Protein AF-A0A956T121-F1 (afdb_monomer)

pLDDT: mean 81.91, std 12.97, range [29.33, 93.38]

Radius of gyration: 14.55 Å; Cα contacts (8 Å, |Δi|>4): 204; chains: 1; bounding box: 31×37×40 Å

Mean predicted aligned error: 6.5 Å

Structure (mmCIF, N/CA/C/O backbone):
data_AF-A0A956T121-F1
#
_entry.id   AF-A0A956T121-F1
#
loop_
_atom_site.group_PDB
_atom_site.id
_atom_site.type_symbol
_atom_site.label_atom_id
_atom_site.label_alt_id
_atom_site.label_comp_id
_atom_site.label_asym_id
_atom_site.label_entity_id
_atom_site.label_seq_id
_atom_site.pdbx_PDB_ins_code
_atom_site.Cartn_x
_atom_site.Cartn_y
_atom_site.Cartn_z
_atom_site.occupancy
_atom_site.B_iso_or_equiv
_atom_site.auth_seq_id
_atom_site.auth_comp_id
_atom_site.auth_asym_id
_atom_site.auth_atom_id
_atom_site.pdbx_PDB_model_num
ATOM 1 N N . MET A 1 1 ? -10.864 -14.032 1.805 1.00 59.38 1 MET A N 1
ATOM 2 C CA . MET A 1 1 ? -11.210 -12.604 1.971 1.00 59.38 1 MET A CA 1
ATOM 3 C C . MET A 1 1 ? -10.834 -12.200 3.391 1.00 59.38 1 MET A C 1
ATOM 5 O O . MET A 1 1 ? -11.198 -12.922 4.314 1.00 59.38 1 MET A O 1
ATOM 9 N N . PHE A 1 2 ? -10.019 -11.156 3.565 1.00 67.50 2 PHE A N 1
ATOM 10 C CA . PHE A 1 2 ? -9.542 -10.723 4.886 1.00 67.50 2 PHE A CA 1
ATOM 11 C C . PHE A 1 2 ? -10.671 -10.043 5.678 1.00 67.50 2 PHE A C 1
ATOM 13 O O . PHE A 1 2 ? -11.447 -9.277 5.110 1.00 67.50 2 PHE A O 1
ATOM 20 N N . ARG A 1 3 ? -10.763 -10.322 6.984 1.00 79.56 3 ARG A N 1
ATOM 21 C CA . ARG A 1 3 ? -11.664 -9.622 7.916 1.00 79.56 3 ARG A CA 1
ATOM 22 C C . ARG A 1 3 ? -10.953 -8.426 8.533 1.00 79.56 3 ARG A C 1
ATOM 24 O O . ARG A 1 3 ? -9.755 -8.493 8.807 1.00 79.56 3 ARG A O 1
ATOM 31 N N . CYS A 1 4 ? -11.688 -7.343 8.764 1.00 82.00 4 CYS A N 1
ATOM 32 C CA . CYS A 1 4 ? -11.158 -6.188 9.475 1.00 82.00 4 CYS A CA 1
ATOM 33 C C . CYS A 1 4 ? -10.930 -6.536 10.960 1.00 82.00 4 CYS A C 1
ATOM 35 O O . CYS A 1 4 ? -11.876 -6.934 11.624 1.00 82.00 4 CYS A O 1
ATOM 37 N N . PRO A 1 5 ? -9.743 -6.344 11.553 1.00 77.94 5 PRO A N 1
ATOM 38 C CA . PRO A 1 5 ? -9.507 -6.637 12.965 1.00 77.94 5 PRO A CA 1
ATOM 39 C C . PRO A 1 5 ? -10.146 -5.608 13.904 1.00 77.94 5 PRO A C 1
ATOM 41 O O . PRO A 1 5 ? -10.204 -5.850 15.104 1.00 77.94 5 PRO A O 1
ATOM 44 N N . GLY A 1 6 ? -10.588 -4.454 13.389 1.00 83.81 6 GLY A N 1
ATOM 45 C CA . GLY A 1 6 ? -11.266 -3.432 14.185 1.00 83.81 6 GLY A CA 1
ATOM 46 C C . GLY A 1 6 ? -12.744 -3.736 14.429 1.00 83.81 6 GLY A C 1
ATOM 47 O O . GLY A 1 6 ? -13.236 -3.497 15.527 1.00 83.81 6 GLY A O 1
ATOM 48 N N . CYS A 1 7 ? -13.450 -4.260 13.422 1.00 88.38 7 CYS A N 1
ATOM 49 C CA . CYS A 1 7 ? -14.900 -4.493 13.482 1.00 88.38 7 CYS A CA 1
ATOM 50 C C . CYS A 1 7 ? -15.350 -5.905 13.069 1.00 88.38 7 CYS A C 1
ATOM 52 O O . CYS A 1 7 ? -16.541 -6.181 13.100 1.00 88.38 7 CYS A O 1
ATOM 54 N N . ASP A 1 8 ? -14.427 -6.786 12.676 1.00 86.69 8 ASP A N 1
ATOM 55 C CA . ASP A 1 8 ? -14.649 -8.161 12.183 1.00 86.69 8 ASP A CA 1
ATOM 56 C C . ASP A 1 8 ? -15.481 -8.299 10.886 1.00 86.69 8 ASP A C 1
ATOM 58 O O . ASP A 1 8 ? -15.709 -9.405 10.382 1.00 86.69 8 ASP A O 1
ATOM 62 N N . GLU A 1 9 ? -15.865 -7.173 10.281 1.00 88.44 9 GLU A N 1
ATOM 63 C CA . GLU A 1 9 ? -16.593 -7.124 9.014 1.00 88.44 9 GLU A CA 1
ATOM 64 C C . GLU A 1 9 ? -15.691 -7.415 7.802 1.00 88.44 9 GLU A C 1
ATOM 66 O O . GLU A 1 9 ? -14.491 -7.119 7.779 1.00 88.44 9 GLU A O 1
ATOM 71 N N . GLN A 1 10 ? -16.290 -7.961 6.740 1.00 84.12 10 GLN A N 1
ATOM 72 C CA . GLN A 1 10 ? -15.629 -8.245 5.454 1.00 84.12 10 GLN A CA 1
ATOM 73 C C . GLN A 1 10 ? -15.766 -7.067 4.479 1.00 84.12 10 GLN A C 1
ATOM 75 O O . GLN A 1 10 ? -16.221 -7.221 3.350 1.00 84.12 10 GLN A O 1
ATOM 80 N N . GLN A 1 11 ? -15.406 -5.875 4.946 1.00 86.06 11 GLN A N 1
ATOM 81 C CA . GLN A 1 11 ? -15.590 -4.608 4.229 1.00 86.06 11 GLN A CA 1
ATOM 82 C C . GLN A 1 11 ? -14.246 -3.891 4.028 1.00 86.06 11 GLN A C 1
ATOM 84 O O . GLN A 1 11 ? -14.140 -2.690 4.262 1.00 86.06 11 GLN A O 1
ATOM 89 N N . LEU A 1 12 ? -13.188 -4.644 3.698 1.0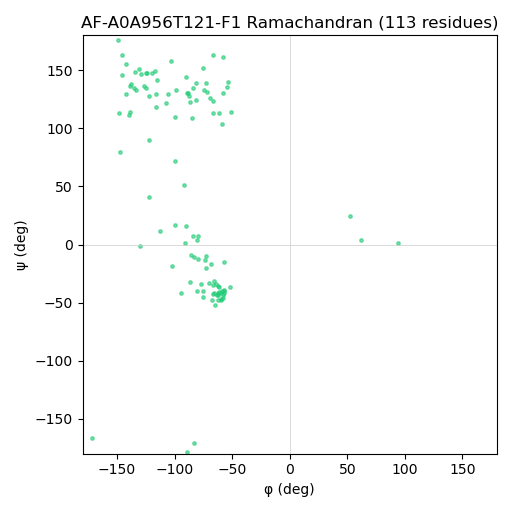0 86.38 12 LEU A N 1
ATOM 90 C CA . LEU A 1 12 ? -11.871 -4.091 3.369 1.00 86.38 12 LEU A CA 1
ATOM 91 C C . LEU A 1 12 ? -11.788 -3.783 1.874 1.00 86.38 12 LEU A C 1
ATOM 93 O O . LEU A 1 12 ? -12.056 -4.653 1.047 1.00 86.38 12 LEU A O 1
ATOM 97 N N . GLU A 1 13 ? -11.348 -2.576 1.543 1.00 90.88 13 GLU A N 1
ATOM 98 C CA . GLU A 1 13 ? -11.113 -2.131 0.174 1.00 90.88 13 GLU A CA 1
ATOM 99 C C . GLU A 1 13 ? -9.655 -1.748 -0.046 1.00 90.88 13 GLU A C 1
ATOM 101 O O . GLU A 1 13 ? -8.988 -1.236 0.853 1.00 90.88 13 GLU A O 1
ATOM 106 N N . ILE A 1 14 ? -9.173 -1.971 -1.269 1.00 90.94 14 ILE A N 1
ATOM 107 C CA . ILE A 1 14 ? -7.863 -1.502 -1.718 1.00 90.94 14 ILE A CA 1
ATOM 108 C C . ILE A 1 14 ? -8.030 -0.061 -2.202 1.00 90.94 14 ILE A C 1
ATOM 110 O O . ILE A 1 14 ? -8.625 0.191 -3.247 1.00 90.94 14 ILE A O 1
ATOM 114 N N . CYS A 1 15 ? -7.502 0.894 -1.443 1.00 90.25 15 CYS A N 1
ATOM 115 C CA . CYS A 1 15 ? -7.630 2.317 -1.752 1.00 90.25 15 CYS A CA 1
ATOM 116 C C . CYS A 1 15 ? -6.528 2.811 -2.694 1.00 90.25 15 CYS A C 1
ATOM 118 O O . CYS A 1 15 ? -6.736 3.747 -3.465 1.00 90.25 15 CYS A O 1
ATOM 120 N N . GLN A 1 16 ? -5.336 2.220 -2.598 1.00 89.94 16 GLN A N 1
ATOM 121 C CA . GLN A 1 16 ? -4.197 2.511 -3.465 1.00 89.94 16 GLN A CA 1
ATOM 122 C C . GLN A 1 16 ? -3.397 1.236 -3.702 1.00 89.94 16 GLN A C 1
ATOM 124 O O . GLN A 1 16 ? -3.276 0.399 -2.809 1.00 89.94 16 GLN A O 1
ATOM 129 N N . SER A 1 17 ? -2.825 1.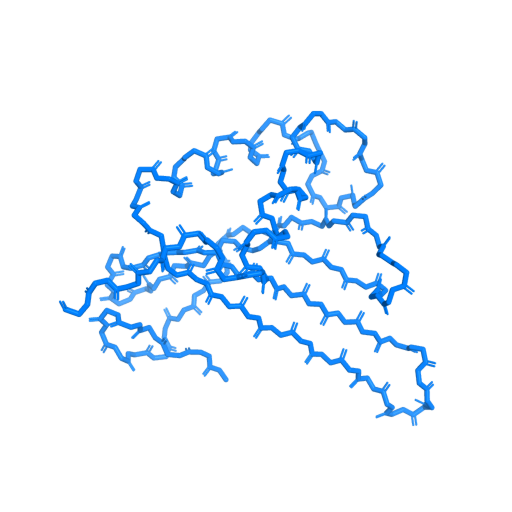114 -4.894 1.00 90.94 17 SER A N 1
ATOM 130 C CA . SER A 1 17 ? -1.929 0.021 -5.260 1.00 90.94 17 SER A CA 1
ATOM 131 C C . SER A 1 17 ? -0.653 0.591 -5.849 1.00 90.94 17 SER A C 1
ATOM 133 O O . SER A 1 17 ? -0.668 1.637 -6.504 1.00 90.94 17 SER A O 1
ATOM 135 N N . PHE A 1 18 ? 0.435 -0.114 -5.601 1.00 91.62 18 PHE A N 1
ATOM 136 C CA . PHE A 1 18 ? 1.768 0.256 -6.009 1.00 91.62 18 PHE A CA 1
ATOM 137 C C . PHE A 1 18 ? 2.485 -0.985 -6.505 1.00 91.62 18 PHE A C 1
ATOM 139 O O . PHE A 1 18 ? 2.719 -1.911 -5.730 1.00 91.62 18 PHE A O 1
ATOM 146 N N . GLU A 1 19 ? 2.797 -1.014 -7.792 1.00 93.38 19 GLU A N 1
ATOM 147 C CA . GLU A 1 19 ? 3.523 -2.127 -8.386 1.00 93.38 19 GLU A CA 1
ATOM 148 C C . GLU A 1 19 ? 4.992 -2.055 -7.986 1.00 93.38 19 GLU A C 1
ATOM 150 O O . GLU A 1 19 ? 5.633 -1.009 -8.052 1.00 93.38 19 GLU A O 1
ATOM 155 N N . LEU A 1 20 ? 5.532 -3.188 -7.562 1.00 87.06 20 LEU A N 1
ATOM 156 C CA . LEU A 1 20 ? 6.932 -3.335 -7.214 1.00 87.06 20 LEU A CA 1
ATOM 157 C C . LEU A 1 20 ? 7.667 -4.050 -8.341 1.00 87.06 20 LEU A C 1
ATOM 159 O O . LEU A 1 20 ? 7.080 -4.753 -9.163 1.00 87.06 20 LEU A O 1
ATOM 163 N N . ALA A 1 21 ? 8.984 -3.850 -8.389 1.00 83.56 21 ALA A N 1
ATOM 164 C CA . ALA A 1 21 ? 9.815 -4.567 -9.342 1.00 83.56 21 ALA A CA 1
ATOM 165 C C . ALA A 1 21 ? 9.653 -6.078 -9.123 1.00 83.56 21 ALA A C 1
ATOM 167 O O . ALA A 1 21 ? 9.822 -6.517 -7.977 1.00 83.56 21 ALA A O 1
ATOM 168 N N . PRO A 1 22 ? 9.390 -6.860 -10.188 1.00 73.88 22 PRO A N 1
ATOM 169 C CA . PRO A 1 22 ? 9.273 -8.306 -10.073 1.00 73.88 22 PRO A CA 1
ATOM 170 C C . PRO A 1 22 ? 10.530 -8.875 -9.418 1.00 73.88 22 PRO A C 1
ATOM 172 O O . PRO A 1 22 ? 11.654 -8.454 -9.715 1.00 73.88 22 PRO A O 1
ATOM 175 N N . GLY A 1 23 ? 10.323 -9.785 -8.472 1.00 74.50 23 GLY A N 1
ATOM 176 C CA . GLY A 1 23 ? 11.397 -10.454 -7.752 1.00 74.50 23 GLY A CA 1
ATOM 177 C C . GLY A 1 23 ? 11.851 -11.731 -8.456 1.00 74.50 23 GLY A C 1
ATOM 178 O O . GLY A 1 23 ? 11.317 -12.135 -9.488 1.00 74.50 23 GLY A O 1
ATOM 179 N N . ASP A 1 24 ? 12.813 -12.423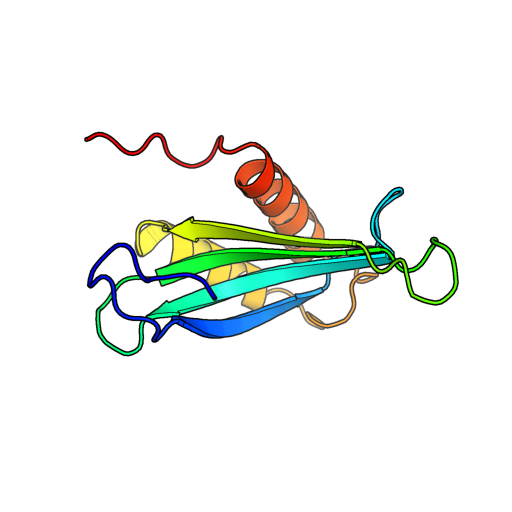 -7.850 1.00 78.62 24 ASP A N 1
ATOM 180 C CA . ASP A 1 24 ? 13.280 -13.714 -8.371 1.00 78.62 24 ASP A CA 1
ATOM 181 C C . ASP A 1 24 ? 12.172 -14.780 -8.337 1.00 78.62 24 ASP A C 1
ATOM 183 O O . ASP A 1 24 ? 12.095 -15.626 -9.231 1.00 78.62 24 ASP A O 1
ATOM 187 N N . ARG A 1 25 ? 11.301 -14.715 -7.318 1.00 80.75 25 ARG A N 1
ATOM 188 C CA . ARG A 1 25 ? 10.213 -15.674 -7.073 1.00 80.75 25 ARG A CA 1
ATOM 189 C C . ARG A 1 25 ? 8.864 -15.248 -7.654 1.00 80.75 25 ARG A C 1
ATOM 191 O O . ARG A 1 25 ? 8.148 -16.105 -8.154 1.00 80.75 25 ARG A O 1
ATOM 198 N N . TRP A 1 26 ? 8.512 -13.972 -7.533 1.00 86.31 26 TRP A N 1
ATOM 199 C CA . TRP A 1 26 ? 7.178 -13.462 -7.854 1.00 86.31 26 TRP A CA 1
ATOM 200 C C . TRP A 1 26 ? 7.209 -12.695 -9.172 1.00 86.31 26 TRP A C 1
ATOM 202 O O . TRP A 1 26 ? 8.059 -11.820 -9.357 1.00 86.31 26 TRP A O 1
ATOM 212 N N . ASP A 1 27 ? 6.291 -13.032 -10.075 1.00 85.88 27 ASP A N 1
ATOM 213 C CA . ASP A 1 27 ? 6.135 -12.350 -11.362 1.00 85.88 27 ASP A CA 1
ATOM 214 C C . ASP A 1 27 ? 5.420 -11.013 -11.196 1.00 85.88 27 ASP A C 1
ATOM 216 O O . ASP A 1 27 ? 5.745 -10.048 -11.887 1.00 85.88 27 ASP A O 1
ATOM 220 N N . GLU A 1 28 ? 4.491 -10.952 -10.244 1.00 88.56 28 GLU A N 1
ATOM 221 C CA . GLU A 1 28 ? 3.821 -9.726 -9.841 1.00 88.56 28 GLU A CA 1
ATOM 222 C C . GLU A 1 28 ? 3.944 -9.551 -8.335 1.00 88.56 28 GLU A C 1
ATOM 224 O O . GLU A 1 28 ? 3.776 -10.489 -7.555 1.00 88.56 28 GLU A O 1
ATOM 229 N N . GLU A 1 29 ? 4.249 -8.327 -7.927 1.00 91.31 29 GLU A N 1
ATOM 230 C CA . GLU A 1 29 ? 4.315 -7.939 -6.531 1.00 91.31 29 GLU A CA 1
ATOM 231 C C . GLU A 1 29 ? 3.751 -6.525 -6.403 1.00 91.31 29 GLU A C 1
ATOM 233 O O . GLU A 1 29 ? 4.134 -5.621 -7.149 1.00 91.31 29 GLU A O 1
ATOM 238 N N . MET A 1 30 ? 2.817 -6.324 -5.478 1.00 91.69 30 MET A N 1
ATOM 239 C CA . MET A 1 30 ? 2.183 -5.032 -5.252 1.00 91.69 30 MET A CA 1
ATOM 240 C C . MET A 1 30 ? 2.091 -4.731 -3.764 1.00 91.69 30 MET A C 1
ATOM 242 O O . MET A 1 30 ? 1.627 -5.559 -2.982 1.00 91.69 30 MET A O 1
ATOM 246 N N . LEU A 1 31 ? 2.440 -3.504 -3.388 1.00 91.06 31 LEU A N 1
ATOM 247 C CA . LEU A 1 31 ? 2.069 -2.938 -2.100 1.00 91.06 31 LEU A CA 1
ATOM 248 C C . LEU A 1 31 ? 0.719 -2.233 -2.243 1.00 91.06 31 LEU A C 1
ATOM 250 O O . LEU A 1 31 ? 0.507 -1.420 -3.141 1.00 91.06 31 LEU A O 1
ATOM 254 N N . GLN A 1 32 ? -0.204 -2.534 -1.348 1.00 91.19 32 GLN A N 1
ATOM 255 C CA . GLN A 1 32 ? -1.574 -2.053 -1.384 1.00 91.19 32 GLN A CA 1
ATOM 256 C C . GLN A 1 32 ? -1.901 -1.359 -0.069 1.00 91.19 32 GLN A C 1
ATOM 258 O O . GLN A 1 32 ? -1.603 -1.869 1.005 1.00 91.19 32 GLN A O 1
ATOM 263 N N . MET A 1 33 ? -2.529 -0.191 -0.137 1.00 90.75 33 MET A N 1
ATOM 264 C CA . MET A 1 33 ? -3.169 0.408 1.028 1.00 90.75 33 MET A CA 1
ATOM 265 C C . MET A 1 33 ? -4.588 -0.122 1.123 1.00 90.75 33 MET A C 1
ATOM 267 O O . MET A 1 33 ? -5.348 -0.012 0.160 1.00 90.75 33 MET A O 1
ATOM 271 N N . ILE A 1 34 ? -4.943 -0.643 2.291 1.00 89.94 34 ILE A N 1
ATOM 272 C CA . ILE A 1 34 ? -6.278 -1.161 2.568 1.00 89.94 34 ILE A CA 1
ATOM 273 C C . ILE A 1 34 ? -6.962 -0.329 3.648 1.00 89.94 34 ILE A C 1
ATOM 275 O O . ILE A 1 34 ? -6.324 0.082 4.619 1.00 89.94 34 ILE A O 1
ATOM 279 N N . ALA A 1 35 ? -8.261 -0.096 3.499 1.00 91.12 35 ALA A N 1
ATOM 280 C CA . ALA A 1 35 ? -9.084 0.549 4.516 1.00 91.12 35 ALA A CA 1
ATOM 281 C C . ALA A 1 35 ? -10.393 -0.212 4.701 1.00 91.12 35 ALA A C 1
ATOM 283 O O . ALA A 1 35 ? -10.912 -0.819 3.766 1.00 91.12 35 ALA A O 1
ATOM 284 N N . CYS A 1 36 ? -10.914 -0.198 5.924 1.00 90.31 36 CYS A N 1
ATOM 285 C CA . CYS A 1 36 ? -12.244 -0.705 6.201 1.00 90.31 36 CYS A CA 1
ATOM 286 C C . CYS A 1 36 ? -13.289 0.374 5.911 1.00 90.31 36 CYS A C 1
ATOM 288 O O . CYS A 1 36 ? -13.153 1.509 6.351 1.00 90.31 36 CYS A O 1
ATOM 290 N N . ASN A 1 37 ? -14.372 0.002 5.236 1.00 90.50 37 ASN A N 1
ATOM 291 C CA . ASN A 1 37 ? -15.495 0.906 4.986 1.00 90.50 37 ASN A CA 1
ATOM 292 C C . ASN A 1 37 ? -16.489 0.984 6.148 1.00 90.50 37 ASN A C 1
ATOM 294 O O . ASN A 1 37 ? -17.379 1.832 6.152 1.00 90.50 37 ASN A O 1
ATOM 298 N N . SER A 1 38 ? -16.356 0.094 7.132 1.00 90.44 38 SER A N 1
ATOM 299 C CA . SER A 1 38 ? -17.243 0.024 8.298 1.00 90.44 38 SER A CA 1
ATOM 300 C C . SER A 1 38 ? -16.636 0.634 9.561 1.00 90.44 38 SER A C 1
ATOM 302 O O . SER A 1 38 ? -17.370 0.936 10.498 1.00 90.44 38 SER A O 1
ATOM 304 N N . CYS A 1 39 ? -15.314 0.813 9.621 1.00 88.75 39 CYS A N 1
ATOM 305 C CA . CYS A 1 39 ? -14.624 1.437 10.749 1.00 88.75 39 CYS A CA 1
ATOM 306 C C . CYS A 1 39 ? -13.356 2.165 10.285 1.00 88.75 39 CYS A C 1
ATOM 308 O O . CYS A 1 39 ? -12.965 2.076 9.132 1.00 88.75 39 CYS A O 1
ATOM 310 N N . GLU A 1 40 ? -12.663 2.847 11.194 1.00 87.31 40 GLU A N 1
ATOM 311 C CA . GLU A 1 40 ? -11.472 3.652 10.867 1.00 87.31 40 GLU A CA 1
ATOM 312 C C . GLU A 1 40 ? -10.177 2.832 10.697 1.00 87.31 40 GLU A C 1
ATOM 314 O O . GLU A 1 40 ? -9.083 3.390 10.591 1.00 87.31 40 GLU A O 1
ATOM 319 N N . SER A 1 41 ? -10.263 1.499 10.704 1.00 88.81 41 SER A N 1
ATOM 320 C CA . SER A 1 41 ? -9.088 0.641 10.563 1.00 88.81 41 SER A CA 1
ATOM 321 C C . SER A 1 41 ? -8.546 0.687 9.140 1.00 88.81 41 SER A C 1
ATOM 323 O O . SER A 1 41 ? -9.275 0.482 8.171 1.00 88.81 41 SER A O 1
ATOM 325 N N . ALA A 1 42 ? -7.239 0.887 9.026 1.00 90.38 42 ALA A N 1
ATOM 326 C CA . ALA A 1 42 ? -6.534 0.891 7.759 1.00 90.38 42 ALA A CA 1
ATOM 327 C C . ALA A 1 42 ? -5.125 0.309 7.924 1.00 90.38 42 ALA A C 1
ATOM 329 O O . ALA A 1 42 ? -4.616 0.147 9.038 1.00 90.38 42 ALA A O 1
ATOM 330 N N . GLY A 1 43 ? -4.506 -0.059 6.812 1.00 89.81 43 GLY A N 1
ATOM 331 C CA . GLY A 1 43 ? -3.247 -0.782 6.827 1.00 89.81 43 GLY A CA 1
ATOM 332 C C . GLY A 1 43 ? -2.628 -0.935 5.453 1.00 89.81 43 GLY A C 1
ATOM 333 O O . GLY A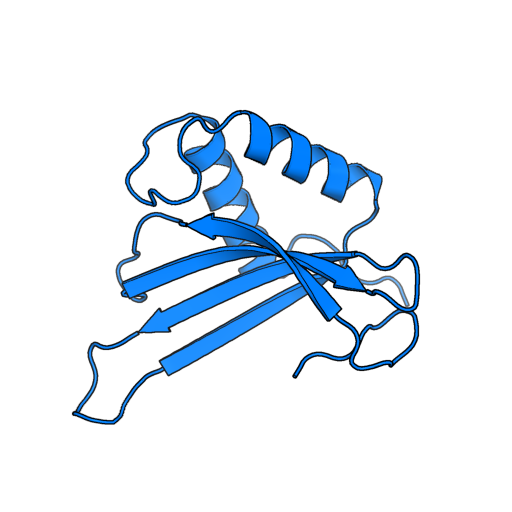 1 43 ? -3.023 -0.282 4.486 1.00 89.81 43 GLY A O 1
ATOM 334 N N . LEU A 1 44 ? -1.647 -1.825 5.397 1.00 89.25 44 LEU A N 1
ATOM 335 C CA . LEU A 1 44 ? -0.986 -2.235 4.172 1.00 89.25 44 LEU A CA 1
ATOM 336 C C . LEU A 1 44 ? -1.229 -3.712 3.917 1.00 89.25 44 LEU A C 1
ATOM 338 O O . LEU A 1 44 ? -1.320 -4.505 4.852 1.00 89.25 44 LEU A O 1
ATOM 342 N N . ALA A 1 45 ? -1.272 -4.071 2.648 1.00 88.62 45 ALA A N 1
ATOM 343 C CA . ALA A 1 45 ? -1.246 -5.436 2.184 1.00 88.62 45 ALA A CA 1
ATOM 344 C C . ALA A 1 45 ? -0.200 -5.596 1.084 1.00 88.62 45 ALA A C 1
ATOM 346 O O . ALA A 1 45 ? 0.118 -4.649 0.370 1.00 88.62 45 ALA A O 1
ATOM 347 N N . VAL A 1 46 ? 0.356 -6.792 0.979 1.00 89.12 46 VAL A N 1
ATOM 348 C CA . VAL A 1 46 ? 1.283 -7.192 -0.067 1.00 89.12 46 VAL A CA 1
ATOM 349 C C . VAL A 1 46 ? 0.608 -8.291 -0.857 1.00 89.12 46 VAL A C 1
ATOM 351 O O . VAL A 1 46 ? 0.273 -9.337 -0.302 1.00 89.12 46 VAL A O 1
ATOM 354 N N . TYR A 1 47 ? 0.392 -8.026 -2.137 1.00 89.62 47 TYR A N 1
ATOM 355 C CA . TYR A 1 47 ? -0.067 -9.004 -3.108 1.00 89.62 47 TYR A CA 1
ATOM 356 C C . TYR A 1 47 ? 1.134 -9.525 -3.887 1.00 89.62 47 TYR A C 1
ATOM 358 O O . TYR A 1 47 ? 1.958 -8.737 -4.347 1.00 89.62 47 TYR A O 1
ATOM 366 N N . GLN A 1 48 ? 1.223 -10.836 -4.041 1.00 90.19 48 GLN A N 1
ATOM 367 C CA . GLN A 1 48 ? 2.283 -11.527 -4.754 1.00 90.19 48 GLN A CA 1
ATOM 368 C C . GLN A 1 48 ? 1.670 -12.648 -5.583 1.00 90.19 48 GLN A C 1
ATOM 370 O O . GLN A 1 48 ? 0.820 -13.392 -5.097 1.00 90.19 48 GLN A O 1
ATOM 375 N N . GLU A 1 49 ? 2.120 -12.784 -6.822 1.00 89.75 49 GLU A N 1
ATOM 376 C CA . GLU A 1 49 ? 1.649 -13.823 -7.731 1.00 89.75 49 GLU A CA 1
ATOM 377 C C . GLU A 1 49 ? 2.824 -14.431 -8.496 1.00 89.75 49 GLU A C 1
ATOM 379 O O . GLU A 1 49 ? 3.742 -13.732 -8.940 1.00 89.75 49 GLU A O 1
ATOM 384 N N . CYS A 1 50 ? 2.809 -15.754 -8.634 1.00 87.75 50 CYS A N 1
ATOM 385 C CA . CYS A 1 50 ? 3.729 -16.511 -9.471 1.00 87.75 50 CYS A CA 1
ATOM 386 C C . CYS A 1 50 ? 2.933 -17.316 -10.500 1.00 87.75 50 CYS A C 1
ATOM 388 O O . CYS A 1 50 ? 2.045 -18.086 -10.136 1.00 87.75 50 CYS A O 1
ATOM 390 N N . ARG A 1 51 ? 3.304 -17.170 -11.775 1.00 84.31 51 ARG A N 1
ATOM 391 C CA . ARG A 1 51 ? 2.700 -17.850 -12.932 1.00 84.31 51 ARG A CA 1
ATOM 392 C C . ARG A 1 51 ? 3.654 -18.856 -13.587 1.00 84.31 51 ARG A C 1
ATOM 394 O O . ARG A 1 51 ? 3.408 -19.314 -14.698 1.00 84.31 51 ARG A O 1
ATOM 401 N N . ARG A 1 52 ? 4.782 -19.181 -12.940 1.00 76.25 52 ARG A N 1
ATOM 402 C CA . ARG A 1 52 ? 5.847 -20.050 -13.494 1.00 76.25 52 ARG A CA 1
ATOM 403 C C . ARG A 1 52 ? 5.597 -21.558 -13.320 1.00 76.25 52 ARG A C 1
ATOM 405 O O . ARG A 1 52 ? 6.509 -22.339 -13.590 1.00 76.25 52 ARG A O 1
ATOM 412 N N . GLY A 1 53 ? 4.419 -21.961 -12.840 1.00 69.88 53 GLY A N 1
ATOM 413 C CA . GLY A 1 53 ? 4.021 -23.362 -12.659 1.00 69.88 53 GLY A CA 1
ATOM 414 C C . GLY A 1 53 ? 3.474 -24.028 -13.929 1.00 69.88 53 GLY A C 1
ATOM 415 O O . GLY A 1 53 ? 3.558 -23.478 -15.030 1.00 69.88 53 GLY A O 1
ATOM 416 N N . ALA A 1 54 ? 2.922 -25.238 -13.788 1.00 71.44 54 ALA A N 1
ATOM 417 C CA . ALA A 1 54 ? 2.122 -25.860 -14.847 1.00 71.44 54 ALA A CA 1
ATOM 418 C C . ALA A 1 54 ? 0.920 -24.971 -15.238 1.00 71.44 54 ALA A C 1
ATOM 420 O O . ALA A 1 54 ? 0.520 -24.095 -14.475 1.00 71.44 54 ALA A O 1
ATOM 421 N N . LEU A 1 55 ? 0.320 -25.202 -16.416 1.00 58.75 55 LEU A N 1
ATOM 422 C CA . LEU A 1 55 ? -1.010 -24.656 -16.732 1.00 58.75 55 LEU A CA 1
ATOM 423 C C . LEU A 1 55 ? -1.935 -25.030 -15.556 1.00 58.75 55 LEU A C 1
ATOM 425 O O . LEU A 1 55 ? -2.122 -26.220 -15.325 1.00 58.75 55 LEU A O 1
ATOM 429 N N . ASP A 1 56 ? -2.415 -24.032 -14.806 1.00 61.47 56 ASP A N 1
ATOM 430 C CA . ASP A 1 56 ? -3.245 -24.116 -13.582 1.00 61.47 56 ASP A CA 1
ATOM 431 C C . ASP A 1 56 ? -2.516 -24.092 -12.213 1.00 61.47 56 ASP A C 1
ATOM 433 O O . ASP A 1 56 ? -3.174 -24.124 -11.172 1.00 61.47 56 ASP A O 1
ATOM 437 N N . GLU A 1 57 ? -1.186 -23.967 -12.164 1.00 66.69 57 GLU A N 1
ATOM 438 C CA . GLU A 1 57 ? -0.426 -23.738 -10.920 1.00 66.69 57 GLU A CA 1
ATOM 439 C C . GLU A 1 57 ? -0.059 -22.254 -10.757 1.00 66.69 57 GLU A C 1
ATOM 441 O O . GLU A 1 57 ? 1.099 -21.850 -10.896 1.00 66.69 57 GLU A O 1
ATOM 446 N N . GLU A 1 58 ? -1.065 -21.431 -10.461 1.00 72.12 58 GLU A N 1
ATOM 447 C CA . GLU A 1 58 ? -0.863 -20.058 -9.987 1.00 72.12 58 GLU A CA 1
ATOM 448 C C . GLU A 1 58 ? -0.696 -20.069 -8.458 1.00 72.12 58 GLU A C 1
ATOM 450 O O . GLU A 1 58 ? -1.561 -20.559 -7.728 1.00 72.12 58 GLU A O 1
ATOM 455 N N . ASP A 1 59 ? 0.425 -19.536 -7.962 1.00 83.19 59 ASP A N 1
ATOM 456 C CA . ASP A 1 59 ? 0.651 -19.330 -6.524 1.00 83.19 59 ASP A CA 1
ATOM 457 C C . ASP A 1 59 ? 0.373 -17.861 -6.199 1.00 83.19 59 ASP A C 1
ATOM 459 O O . ASP A 1 59 ? 1.123 -16.972 -6.611 1.00 83.19 59 ASP A O 1
ATOM 463 N N . VAL A 1 60 ? -0.728 -17.612 -5.486 1.00 85.44 60 VAL A N 1
ATOM 464 C CA . VAL A 1 60 ? -1.138 -16.277 -5.041 1.00 85.44 60 VAL A CA 1
ATOM 465 C C . VAL A 1 60 ? -0.920 -16.168 -3.541 1.00 85.44 60 VAL A C 1
ATOM 467 O O . VAL A 1 60 ? -1.517 -16.895 -2.743 1.00 85.44 60 VAL A O 1
ATOM 470 N N . HIS A 1 61 ? -0.115 -15.190 -3.147 1.00 84.38 61 HIS A N 1
ATOM 471 C CA . HIS A 1 61 ? 0.128 -14.846 -1.761 1.00 84.38 61 HIS A CA 1
ATOM 472 C C . HIS A 1 61 ? -0.375 -13.432 -1.470 1.00 84.38 61 HIS A C 1
ATOM 474 O O . HIS A 1 61 ? -0.087 -12.480 -2.191 1.00 84.38 61 HIS A O 1
ATOM 480 N N . HIS A 1 62 ? -1.162 -13.294 -0.406 1.00 84.56 62 HIS A N 1
ATOM 481 C CA . HIS A 1 62 ? -1.710 -12.010 0.007 1.00 84.56 62 HIS A CA 1
ATOM 482 C C . HIS A 1 62 ? -1.658 -11.920 1.530 1.00 84.56 62 HIS A C 1
ATOM 484 O O . HIS A 1 62 ? -2.377 -12.637 2.224 1.00 84.56 62 HIS A O 1
ATOM 490 N N . GLU A 1 63 ? -0.802 -11.045 2.048 1.00 83.31 63 GLU A N 1
ATOM 491 C CA . GLU A 1 63 ? -0.650 -10.795 3.483 1.00 83.31 63 GLU A CA 1
ATOM 492 C C . GLU A 1 63 ? -0.827 -9.314 3.788 1.00 83.31 63 GLU A C 1
ATOM 494 O O . GLU A 1 63 ? -0.476 -8.463 2.980 1.00 83.31 63 GLU A O 1
ATOM 499 N N . GLY A 1 64 ? -1.363 -8.985 4.961 1.00 81.31 64 GLY A N 1
ATOM 500 C CA . GLY A 1 64 ? -1.570 -7.597 5.358 1.00 81.31 64 GLY A CA 1
ATOM 501 C C . GLY A 1 64 ? -1.301 -7.340 6.831 1.00 81.31 64 GLY A C 1
ATOM 502 O O . GLY A 1 64 ? -1.394 -8.234 7.672 1.00 81.31 64 GLY A O 1
ATOM 503 N N . ALA A 1 65 ? -0.974 -6.088 7.130 1.00 81.81 65 ALA A N 1
ATOM 504 C CA . ALA A 1 65 ? -0.727 -5.572 8.463 1.00 81.81 65 ALA A CA 1
ATOM 505 C C . ALA A 1 65 ? -1.468 -4.245 8.655 1.00 81.81 65 ALA A C 1
ATOM 507 O O . ALA A 1 65 ? -1.395 -3.336 7.827 1.00 81.81 65 ALA A O 1
ATOM 508 N N . PHE A 1 66 ? -2.163 -4.122 9.782 1.00 83.88 66 PHE A N 1
ATOM 509 C CA . PHE A 1 66 ? -2.802 -2.872 10.177 1.00 83.88 66 PHE A CA 1
ATOM 510 C C . PHE A 1 66 ? -1.775 -1.953 10.813 1.00 83.88 66 PHE A C 1
ATOM 512 O O . PHE A 1 66 ? -0.932 -2.405 11.589 1.00 83.88 66 PHE A O 1
ATOM 519 N N . LEU A 1 67 ? -1.856 -0.670 10.473 1.00 81.69 67 LEU A N 1
ATOM 520 C CA . LEU A 1 67 ? -0.886 0.327 10.898 1.00 81.69 67 LEU A CA 1
ATOM 521 C C . LEU A 1 67 ? -1.577 1.473 11.637 1.00 81.69 67 LEU A C 1
ATOM 523 O O . LEU A 1 67 ? -2.697 1.852 11.282 1.00 81.69 67 LEU A O 1
ATOM 527 N N . PRO A 1 68 ? -0.907 2.089 12.625 1.00 83.88 68 PRO A N 1
ATOM 528 C CA . PRO A 1 68 ? -1.321 3.381 13.143 1.00 83.88 68 PRO A CA 1
ATOM 529 C C . PRO A 1 68 ? -1.465 4.408 12.014 1.00 83.88 68 PRO A C 1
ATOM 531 O O . PRO A 1 68 ? -0.612 4.508 11.130 1.00 83.88 68 PRO A O 1
ATOM 534 N N . MET A 1 69 ? -2.501 5.249 12.092 1.00 83.94 69 MET A N 1
ATOM 535 C CA . MET A 1 69 ? -2.804 6.260 11.068 1.00 83.94 69 MET A CA 1
ATOM 536 C C . MET A 1 69 ? -1.597 7.145 10.719 1.00 83.94 69 MET A C 1
ATOM 538 O O . MET A 1 69 ? -1.391 7.491 9.560 1.00 83.94 69 MET A O 1
ATOM 542 N N . LYS A 1 70 ? -0.762 7.485 11.709 1.00 84.94 70 LYS A N 1
ATOM 543 C CA . LYS A 1 70 ? 0.448 8.295 11.502 1.00 84.94 70 LYS A CA 1
ATOM 544 C C . LYS A 1 70 ? 1.403 7.662 10.488 1.00 84.94 70 LYS A C 1
ATOM 546 O O . LYS A 1 70 ? 1.912 8.358 9.619 1.00 84.94 70 LYS A O 1
ATOM 551 N N . GLU A 1 71 ? 1.647 6.366 10.607 1.00 85.12 71 GLU A N 1
ATOM 552 C CA . GLU A 1 71 ? 2.570 5.649 9.728 1.00 85.12 71 GLU A CA 1
ATOM 553 C C . GLU A 1 71 ? 1.950 5.420 8.363 1.00 85.12 71 GLU A C 1
ATOM 555 O O . GLU A 1 71 ? 2.602 5.635 7.346 1.00 85.12 71 GLU A O 1
ATOM 560 N N . LEU A 1 72 ? 0.660 5.086 8.331 1.00 86.19 72 LEU A N 1
ATOM 561 C CA . LEU A 1 72 ? -0.079 4.958 7.085 1.00 86.19 72 LEU A CA 1
ATOM 562 C C . LEU A 1 72 ? -0.033 6.259 6.264 1.00 86.19 72 LEU A C 1
ATOM 564 O O . LEU A 1 72 ? 0.141 6.221 5.048 1.00 86.19 72 LEU A O 1
ATOM 568 N N . MET A 1 73 ? -0.121 7.417 6.926 1.00 88.25 73 MET A N 1
ATOM 569 C CA . MET A 1 73 ? 0.038 8.723 6.281 1.00 88.25 73 MET A CA 1
ATOM 570 C C . MET A 1 73 ? 1.458 8.959 5.756 1.00 88.25 73 MET A C 1
ATOM 572 O O . MET A 1 73 ? 1.606 9.566 4.697 1.00 88.25 73 MET A O 1
ATOM 576 N N . THR A 1 74 ? 2.495 8.465 6.440 1.00 88.44 74 THR A N 1
ATOM 577 C CA . THR A 1 74 ? 3.872 8.495 5.922 1.00 88.44 74 THR A CA 1
ATOM 578 C C . THR A 1 74 ? 3.987 7.675 4.641 1.00 88.44 74 THR A C 1
ATOM 580 O O . THR A 1 74 ? 4.479 8.181 3.640 1.00 88.44 74 THR A O 1
ATOM 583 N N . VAL A 1 75 ? 3.451 6.455 4.633 1.00 87.88 75 VAL A N 1
ATOM 584 C CA . VAL A 1 75 ? 3.482 5.576 3.454 1.00 87.88 75 VAL A CA 1
ATOM 585 C C . VAL A 1 75 ? 2.714 6.192 2.290 1.00 87.88 75 VAL A C 1
ATOM 587 O O . VAL A 1 75 ? 3.216 6.233 1.169 1.00 87.88 75 VAL A O 1
ATOM 590 N N . ARG A 1 76 ? 1.532 6.755 2.561 1.00 89.56 76 ARG A N 1
ATOM 591 C CA . ARG A 1 76 ? 0.747 7.497 1.571 1.00 89.56 76 ARG A CA 1
ATOM 592 C C . ARG A 1 76 ? 1.523 8.679 0.995 1.00 89.56 76 ARG A C 1
ATOM 594 O O . ARG A 1 76 ? 1.482 8.903 -0.211 1.00 89.56 76 ARG A O 1
ATOM 601 N N . ALA A 1 77 ? 2.215 9.444 1.838 1.00 90.06 77 ALA A N 1
ATOM 602 C CA . ALA A 1 77 ? 3.033 10.558 1.378 1.00 90.06 77 ALA A CA 1
ATOM 603 C C . ALA A 1 77 ? 4.161 10.070 0.458 1.00 90.06 77 ALA A C 1
ATOM 605 O O . ALA A 1 77 ? 4.346 10.646 -0.610 1.00 90.06 77 ALA A O 1
ATOM 606 N N . THR A 1 78 ? 4.844 8.976 0.810 1.00 89.12 78 THR A N 1
ATOM 607 C CA . THR A 1 78 ? 5.884 8.363 -0.032 1.00 89.12 78 THR A CA 1
ATOM 608 C C . THR A 1 78 ? 5.318 7.865 -1.366 1.00 89.12 78 THR A C 1
ATOM 610 O O . THR A 1 78 ? 5.917 8.116 -2.410 1.00 89.12 78 THR A O 1
ATOM 613 N N . LEU A 1 79 ? 4.137 7.237 -1.368 1.00 85.94 79 LEU A N 1
ATOM 614 C CA . LEU A 1 79 ? 3.447 6.797 -2.589 1.00 85.94 79 LEU A CA 1
ATOM 615 C C . LEU A 1 79 ? 3.184 7.953 -3.563 1.00 85.94 79 LEU A C 1
ATOM 617 O O . LEU A 1 79 ? 3.411 7.811 -4.763 1.00 85.94 79 LEU A O 1
ATOM 621 N N . LEU A 1 80 ? 2.767 9.113 -3.050 1.00 88.69 80 LEU A N 1
ATOM 6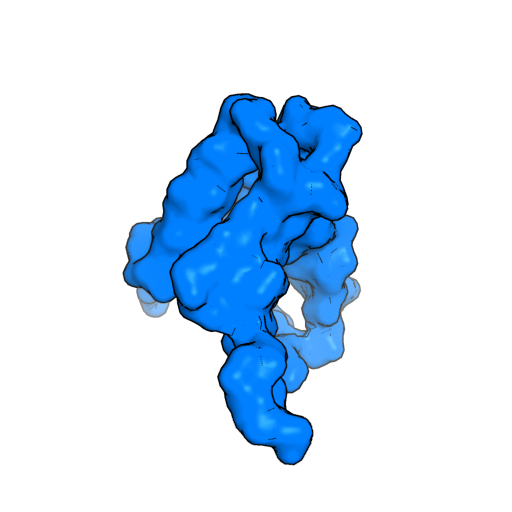22 C CA . LEU A 1 80 ? 2.488 10.306 -3.859 1.00 88.69 80 LEU A CA 1
ATOM 623 C C . LEU A 1 80 ? 3.741 10.938 -4.488 1.00 88.69 80 LEU A C 1
ATOM 625 O O . LEU A 1 80 ? 3.612 11.733 -5.416 1.00 88.69 80 LEU A O 1
ATOM 629 N N . LEU A 1 81 ? 4.944 10.600 -4.012 1.00 90.31 81 LEU A N 1
ATOM 630 C CA . LEU A 1 81 ? 6.202 11.063 -4.611 1.00 90.31 81 LEU A CA 1
ATOM 631 C C . LEU A 1 81 ? 6.590 10.262 -5.859 1.00 90.31 81 LEU A C 1
ATOM 633 O O . LEU A 1 81 ? 7.505 10.655 -6.587 1.00 90.31 81 LEU A O 1
ATOM 637 N N . CYS A 1 82 ? 5.935 9.127 -6.105 1.00 90.12 82 CYS A N 1
ATOM 638 C CA . CYS A 1 82 ? 6.196 8.331 -7.286 1.00 90.12 82 CYS A CA 1
ATOM 639 C C . CYS A 1 82 ? 5.439 8.897 -8.501 1.00 90.12 82 CYS A C 1
ATOM 641 O O . CYS A 1 82 ? 4.213 8.993 -8.456 1.00 90.12 82 CYS A O 1
ATOM 643 N N . PRO A 1 83 ? 6.130 9.217 -9.612 1.00 89.81 83 PRO A N 1
ATOM 644 C CA . PRO A 1 83 ? 5.468 9.732 -10.810 1.00 89.81 83 PRO A CA 1
ATOM 645 C C . PRO A 1 83 ? 4.664 8.665 -11.567 1.00 89.81 83 PRO A C 1
ATOM 647 O O . PRO A 1 83 ? 3.801 9.016 -12.364 1.00 89.81 83 PRO A O 1
ATOM 650 N N . ASP A 1 84 ? 4.961 7.381 -11.345 1.00 91.88 84 ASP A N 1
ATOM 651 C CA . ASP A 1 84 ? 4.350 6.260 -12.061 1.00 91.88 84 ASP A CA 1
ATOM 652 C C . ASP A 1 84 ? 4.240 5.020 -11.146 1.00 91.88 84 ASP A C 1
ATOM 654 O O . ASP A 1 84 ? 5.106 4.145 -11.167 1.00 91.88 84 ASP A O 1
ATOM 658 N N . PRO A 1 85 ? 3.229 4.967 -10.257 1.00 89.38 85 PRO A N 1
ATOM 659 C CA . PRO A 1 85 ? 3.085 3.917 -9.240 1.00 89.38 85 PRO A CA 1
ATOM 660 C C . PRO A 1 85 ? 2.648 2.553 -9.794 1.00 89.38 85 PRO A C 1
ATOM 662 O O . PRO A 1 85 ? 2.667 1.571 -9.061 1.00 89.38 85 PRO A O 1
ATOM 665 N N . LYS A 1 86 ? 2.240 2.480 -11.066 1.00 90.38 86 LYS A N 1
ATOM 666 C CA . LYS A 1 86 ? 1.870 1.229 -11.756 1.00 90.38 86 LYS A CA 1
ATOM 667 C C . LYS A 1 86 ? 2.996 0.700 -12.640 1.00 90.38 86 LYS A C 1
ATOM 669 O O . LYS A 1 86 ? 2.775 -0.059 -13.570 1.00 90.38 86 LYS A O 1
ATOM 674 N N . ASN A 1 87 ? 4.206 1.187 -12.418 1.00 90.00 87 ASN A N 1
ATOM 675 C CA . ASN A 1 87 ? 5.367 0.781 -13.173 1.00 90.00 87 ASN A CA 1
ATOM 676 C C . ASN A 1 87 ? 6.388 0.239 -12.194 1.00 90.00 87 ASN A C 1
ATOM 678 O O . ASN A 1 87 ? 7.254 0.977 -11.726 1.00 90.00 87 ASN A O 1
ATOM 682 N N . GLY A 1 88 ? 6.320 -1.068 -11.936 1.00 85.44 88 GLY A N 1
ATOM 683 C CA . GLY A 1 88 ? 7.251 -1.739 -11.028 1.00 85.44 88 GLY A CA 1
ATOM 684 C C . GLY A 1 88 ? 8.728 -1.581 -11.414 1.00 85.44 88 GLY A C 1
ATOM 685 O O . GLY A 1 88 ? 9.611 -1.816 -10.598 1.00 85.44 88 GLY A O 1
ATOM 686 N N . ARG A 1 89 ? 9.046 -1.140 -12.640 1.00 87.44 89 ARG A N 1
ATOM 687 C CA . ARG A 1 89 ? 10.424 -0.859 -13.089 1.00 87.44 89 ARG A CA 1
ATOM 688 C C . ARG A 1 89 ? 10.866 0.586 -12.847 1.00 87.44 89 ARG A C 1
ATOM 690 O O . ARG A 1 89 ? 11.983 0.954 -13.213 1.00 87.44 89 ARG A O 1
ATOM 697 N N . CYS A 1 90 ? 10.019 1.422 -12.257 1.00 88.38 90 CYS A N 1
ATOM 698 C CA . CYS A 1 90 ? 10.362 2.795 -11.930 1.00 88.38 90 CYS A CA 1
ATOM 699 C C . CYS A 1 90 ? 11.456 2.832 -10.846 1.00 88.38 90 CYS A C 1
ATOM 701 O O . CYS A 1 90 ? 11.332 2.282 -9.757 1.00 88.38 90 CYS A O 1
ATOM 703 N N . GLY A 1 91 ? 12.566 3.507 -11.152 1.00 86.62 91 GLY A N 1
ATOM 704 C CA . GLY A 1 91 ? 13.748 3.579 -10.285 1.00 86.62 91 GLY A CA 1
ATOM 705 C C . GLY A 1 91 ? 13.757 4.747 -9.293 1.00 86.62 91 GLY A C 1
ATOM 706 O O . GLY A 1 91 ? 14.831 5.101 -8.794 1.00 86.62 91 GLY A O 1
ATOM 707 N N . CYS A 1 92 ? 12.614 5.401 -9.052 1.00 90.56 92 CYS A N 1
ATOM 708 C CA . CYS A 1 92 ? 12.544 6.587 -8.196 1.00 90.56 92 CYS A CA 1
ATOM 709 C C . CYS A 1 92 ? 12.851 6.262 -6.720 1.00 90.56 92 CYS A C 1
ATOM 711 O O . CYS A 1 92 ? 12.808 5.108 -6.289 1.00 90.56 92 CYS A O 1
ATOM 713 N N . ALA A 1 93 ? 13.158 7.288 -5.920 1.00 90.81 93 ALA A N 1
ATOM 714 C CA . ALA A 1 93 ? 13.465 7.102 -4.499 1.00 90.81 93 ALA A CA 1
ATOM 715 C C . ALA A 1 93 ? 12.303 6.449 -3.727 1.00 90.81 93 ALA A C 1
ATOM 717 O O . ALA A 1 93 ? 12.541 5.541 -2.934 1.00 90.81 93 ALA A O 1
ATOM 718 N N . ALA A 1 94 ? 11.060 6.836 -4.035 1.00 90.69 94 ALA A N 1
ATOM 719 C CA . ALA A 1 94 ? 9.868 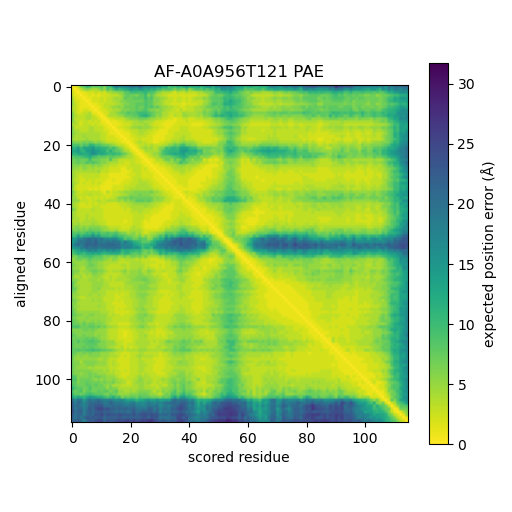6.259 -3.420 1.00 90.69 94 ALA A CA 1
ATOM 720 C C . ALA A 1 94 ? 9.755 4.744 -3.662 1.00 90.69 94 ALA A C 1
ATOM 722 O O . ALA A 1 94 ? 9.470 4.005 -2.728 1.00 90.69 94 ALA A O 1
ATOM 723 N N . HIS A 1 95 ? 10.059 4.255 -4.872 1.00 89.88 95 HIS A N 1
ATOM 724 C CA . HIS A 1 95 ? 10.060 2.815 -5.166 1.00 89.88 95 HIS A CA 1
ATOM 725 C C . HIS A 1 95 ? 11.068 2.043 -4.311 1.00 89.88 95 HIS A C 1
ATOM 727 O O . HIS A 1 95 ? 10.756 0.965 -3.806 1.00 89.88 95 HIS A O 1
ATOM 733 N N . LYS A 1 96 ? 12.267 2.598 -4.102 1.00 87.31 96 LYS A N 1
ATOM 734 C CA . LYS A 1 96 ? 13.296 1.963 -3.262 1.00 87.31 96 LYS A CA 1
ATOM 735 C C . LYS A 1 96 ? 12.867 1.892 -1.794 1.00 87.31 96 LYS A C 1
ATOM 737 O O . LYS A 1 96 ? 13.069 0.870 -1.139 1.00 87.31 96 LYS A O 1
ATOM 742 N N . GLU A 1 97 ? 12.267 2.966 -1.290 1.00 88.94 97 GLU A N 1
ATOM 743 C CA . GLU A 1 97 ? 11.782 3.049 0.089 1.00 88.94 97 GLU A CA 1
ATOM 744 C C . GLU A 1 97 ? 10.598 2.102 0.333 1.0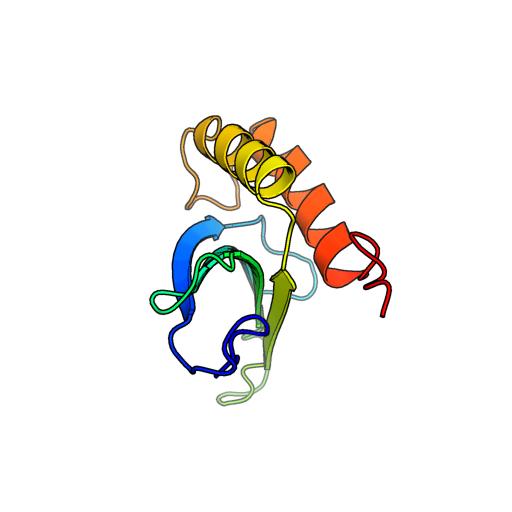0 88.94 97 GLU A C 1
ATOM 746 O O . GLU A 1 97 ? 10.617 1.307 1.273 1.00 88.94 97 GLU A O 1
ATOM 751 N N . LEU A 1 98 ? 9.605 2.114 -0.558 1.00 87.06 98 LEU A N 1
ATOM 752 C CA . LEU A 1 98 ? 8.416 1.266 -0.453 1.00 87.06 98 LEU A CA 1
ATOM 753 C C . LEU A 1 98 ? 8.742 -0.222 -0.608 1.00 87.06 98 LEU A C 1
ATOM 755 O O . LEU A 1 98 ? 8.117 -1.051 0.053 1.00 87.06 98 LEU A O 1
ATOM 759 N N . ARG A 1 99 ? 9.765 -0.578 -1.396 1.00 86.94 99 ARG A N 1
ATOM 760 C CA . ARG A 1 99 ? 10.286 -1.952 -1.435 1.00 86.94 99 ARG A CA 1
ATOM 761 C C . ARG A 1 99 ? 10.794 -2.400 -0.064 1.00 86.94 99 ARG A C 1
ATOM 763 O O . ARG A 1 99 ? 10.392 -3.451 0.418 1.00 86.94 99 ARG A O 1
ATOM 770 N N . SER A 1 100 ? 11.593 -1.565 0.601 1.00 83.88 100 SER A N 1
ATOM 771 C CA . SER A 1 100 ? 12.109 -1.869 1.946 1.00 83.88 100 SER A CA 1
ATOM 772 C C . SER A 1 100 ? 10.986 -2.001 2.982 1.00 83.88 100 SER A C 1
ATOM 774 O O . SER A 1 100 ? 11.054 -2.836 3.884 1.00 83.88 100 SER A O 1
ATOM 776 N N . LEU A 1 101 ? 9.931 -1.192 2.849 1.00 81.12 101 LEU A N 1
ATOM 777 C CA . LEU A 1 101 ? 8.742 -1.289 3.692 1.00 81.12 101 LEU A CA 1
ATOM 778 C C . LEU A 1 101 ? 7.975 -2.598 3.456 1.00 81.12 101 LEU A C 1
ATOM 780 O O . LEU A 1 101 ? 7.552 -3.237 4.415 1.00 81.12 101 LEU A O 1
ATOM 784 N N . THR A 1 102 ? 7.823 -3.003 2.196 1.00 81.88 102 THR A N 1
ATOM 785 C CA . THR A 1 102 ? 7.154 -4.253 1.800 1.00 81.88 102 THR A CA 1
ATOM 786 C C . THR A 1 102 ? 7.857 -5.456 2.413 1.00 81.88 102 THR A C 1
ATOM 788 O O . THR A 1 102 ? 7.211 -6.276 3.065 1.00 81.88 102 THR A O 1
ATOM 791 N N . ASP A 1 103 ? 9.189 -5.502 2.322 1.00 81.19 103 ASP A N 1
ATOM 792 C CA . ASP A 1 103 ? 9.992 -6.540 2.970 1.00 81.19 103 ASP A CA 1
ATOM 793 C C . ASP A 1 103 ? 9.733 -6.572 4.486 1.00 81.19 103 ASP A C 1
ATOM 795 O O . ASP A 1 103 ? 9.605 -7.637 5.086 1.00 81.19 103 ASP A O 1
ATOM 799 N N . ALA A 1 104 ? 9.595 -5.411 5.131 1.00 75.00 104 ALA A N 1
ATOM 800 C CA . ALA A 1 104 ? 9.309 -5.330 6.561 1.00 75.00 104 ALA A CA 1
ATOM 801 C C . ALA A 1 104 ? 7.883 -5.787 6.938 1.00 75.00 104 ALA A C 1
ATOM 803 O O . ALA A 1 104 ? 7.708 -6.365 8.020 1.00 75.00 104 ALA A O 1
ATOM 804 N N . VAL A 1 105 ? 6.888 -5.566 6.065 1.00 74.12 105 VAL A N 1
ATOM 805 C CA . VAL A 1 105 ? 5.517 -6.097 6.209 1.00 74.12 105 VAL A CA 1
ATOM 806 C C . VAL A 1 105 ? 5.541 -7.624 6.120 1.00 74.12 105 VAL A C 1
ATOM 808 O O . VAL A 1 105 ? 5.085 -8.284 7.054 1.00 74.12 105 VAL A O 1
ATOM 811 N N . LEU A 1 106 ? 6.158 -8.180 5.070 1.00 72.44 106 LEU A N 1
ATOM 812 C CA . LEU A 1 106 ? 6.301 -9.630 4.861 1.00 72.44 106 LEU A CA 1
ATOM 813 C C . LEU A 1 106 ? 7.095 -10.309 5.988 1.00 72.44 106 LEU A C 1
ATOM 815 O O . LEU A 1 106 ? 6.782 -11.417 6.417 1.00 72.44 106 LEU A O 1
ATOM 819 N N . LEU A 1 107 ? 8.112 -9.632 6.528 1.00 65.12 107 LEU A N 1
ATOM 820 C CA . LEU A 1 107 ? 8.924 -10.137 7.639 1.00 65.12 107 LEU A CA 1
ATOM 821 C C . LEU A 1 107 ? 8.262 -9.963 9.018 1.00 65.12 107 LEU A C 1
ATOM 823 O O . LEU A 1 107 ? 8.894 -10.276 10.030 1.00 65.12 107 LEU A O 1
ATOM 827 N N . LYS A 1 108 ? 7.018 -9.462 9.092 1.00 59.78 108 LYS A N 1
ATOM 828 C CA . LYS A 1 108 ? 6.266 -9.204 10.339 1.00 59.78 108 LYS A CA 1
ATOM 829 C C . LYS A 1 108 ? 7.029 -8.353 11.363 1.00 5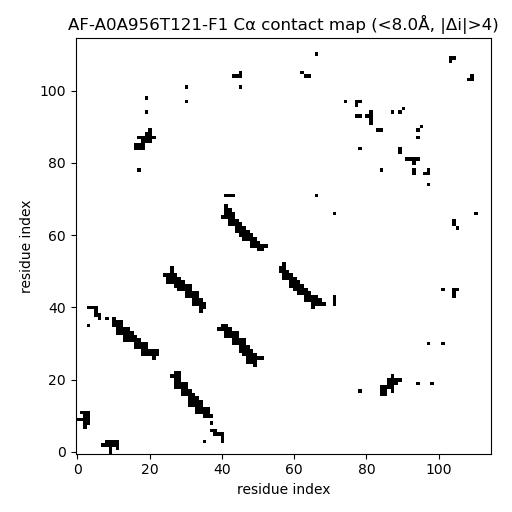9.78 108 LYS A C 1
ATOM 831 O O . LYS A 1 108 ? 6.754 -8.419 12.561 1.00 59.78 108 LYS A O 1
ATOM 836 N N . LYS A 1 109 ? 7.992 -7.540 10.916 1.00 51.72 109 LYS A N 1
ATOM 837 C CA . LYS A 1 109 ? 8.816 -6.707 11.807 1.00 51.72 109 LYS A CA 1
ATOM 838 C C . LYS A 1 109 ? 8.187 -5.366 12.136 1.00 51.72 109 LYS A C 1
ATOM 840 O O . LYS A 1 109 ? 8.722 -4.673 12.996 1.00 51.72 109 LYS A O 1
ATOM 845 N N . LEU A 1 110 ? 7.090 -4.997 11.478 1.00 47.72 110 LEU A N 1
ATOM 846 C CA . LEU A 1 110 ? 6.589 -3.645 11.636 1.00 47.72 110 LEU A CA 1
ATOM 847 C C . LEU A 1 110 ? 5.884 -3.416 12.973 1.00 47.72 110 LEU A C 1
ATOM 849 O O . LEU A 1 110 ? 6.286 -2.470 13.631 1.00 47.72 110 LEU A O 1
ATOM 853 N N . PHE A 1 111 ? 4.996 -4.276 13.495 1.00 45.16 111 PHE A N 1
ATOM 854 C CA . PHE A 1 111 ? 4.411 -4.015 14.828 1.00 45.16 111 PHE A CA 1
ATOM 855 C C . PHE A 1 111 ? 4.082 -5.293 15.606 1.00 45.16 111 PHE A C 1
ATOM 857 O O . PHE A 1 111 ? 3.159 -6.012 15.222 1.00 45.16 111 PHE A O 1
ATOM 864 N N . PRO A 1 112 ? 4.762 -5.594 16.735 1.00 38.44 112 PRO A N 1
ATOM 865 C CA . PRO A 1 112 ? 4.213 -6.542 17.689 1.00 38.44 112 PRO A CA 1
ATOM 866 C C . PRO A 1 112 ? 2.889 -5.965 18.195 1.00 38.44 112 PRO A C 1
ATOM 868 O O . PRO A 1 112 ? 2.874 -4.930 18.866 1.00 38.44 112 PRO A O 1
ATOM 871 N N . MET A 1 113 ? 1.775 -6.622 17.867 1.00 37.19 113 MET A N 1
ATOM 872 C CA . MET A 1 113 ? 0.494 -6.333 18.502 1.00 37.19 113 MET A CA 1
ATOM 873 C C . MET A 1 113 ? 0.671 -6.570 20.003 1.00 37.19 113 MET A C 1
ATOM 875 O O . MET A 1 113 ? 0.756 -7.715 20.454 1.00 37.19 113 MET A O 1
ATOM 879 N N . LYS A 1 114 ? 0.783 -5.496 20.790 1.00 29.33 114 LYS A N 1
ATOM 880 C CA . LYS A 1 114 ? 0.576 -5.612 22.230 1.00 29.33 114 LYS A CA 1
ATOM 881 C C . LYS A 1 114 ? -0.900 -5.951 22.419 1.00 29.33 114 LYS A C 1
ATOM 883 O O . LYS A 1 114 ? -1.759 -5.161 22.036 1.00 29.33 114 LYS A O 1
ATOM 888 N N . ARG A 1 115 ? -1.131 -7.172 22.905 1.00 36.25 115 ARG A N 1
ATOM 889 C CA . ARG A 1 115 ? -2.411 -7.622 23.456 1.00 36.25 115 ARG A CA 1
ATOM 890 C C . ARG A 1 115 ? -2.869 -6.697 24.574 1.00 36.25 115 ARG A C 1
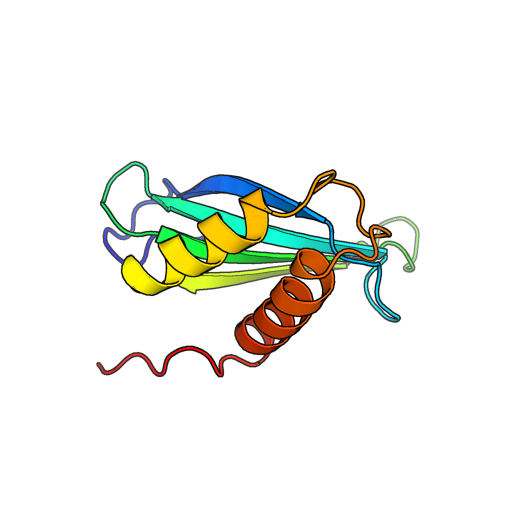ATOM 892 O O . ARG A 1 115 ? -1.979 -6.187 25.294 1.00 36.25 115 ARG A O 1
#

Secondary structure (DSSP, 8-state):
-PPPTTT--S-EEEEEEEEPPP-SS-SEEEEEEEEESSSS-EEEEEEEEE--SSTT--EEEEEEEE--HHHHHHHHHHHHT-S-TT-TT--SHHHHHHHHHHHHHHTT-S-----

Sequence (115 aa):
MFRCPGCDEQQLEICQSFELAPGDRWDEEMLQMIACNSCESAGLAVYQECRRGALDEEDVHHEGAFLPMKELMTVRATLLLCPDPKNGRCGCAAHKELRSLTDAVLLKKLFPMKR

Foldseek 3Di:
DDAQPVPRDPQKDFPDKFWAAADPAFPTKIKTWIAGPVDGWIWIKIWTWDPPDPPVPIDIDIAIDIDDPVVVVVLVVLCVPDPCRPDNPDPDPSNVVVVVVSVCRVVVPPDDPDD

Nearest PDB structures (foldseek):
  8j1c-assembly2_C  TM=5.502E-01  e=1.574E+00  Pseudomonas veronii
  8j1c-assembly1_B  TM=5.589E-01  e=2.475E+00  Pseudomonas veronii
  8j1c-assembly2_D  TM=5.679E-01  e=3.284E+00  Pseudomonas veronii
  2een-assembly1_A  TM=3.703E-01  e=3.891E+00  Pyrococcus horikoshii

Solvent-accessible surface area (backbone atoms only — not comparable to full-atom values): 6744 Å² total; per-residue (Å²): 133,71,61,36,92,82,78,66,44,81,45,64,44,79,79,44,72,31,39,39,55,59,54,99,81,29,70,40,35,30,47,28,35,32,35,36,81,84,51,94,48,37,30,41,31,41,42,36,32,26,75,87,50,61,99,89,42,67,50,75,46,78,53,70,50,78,48,60,67,72,58,50,50,51,53,51,54,41,55,71,68,41,94,54,44,84,38,26,82,52,84,50,71,38,50,59,52,51,48,57,49,48,54,34,58,78,66,64,68,74,67,83,79,79,125